Protein AF-A0A6P0XDH4-F1 (afdb_monomer_lite)

Sequence (94 aa):
MAQLTYTNVDMSKSKSKSKSKSKSKYLLSNWSEYDASLKQRGSLTFWLSDEVIEQWVNQQRTGHRGASNTYSDVAIELMVTLSSLYGLAGRQTE

pLDDT: mean 70.37, std 18.66, range [28.2, 91.0]

Foldseek 3Di:
DDDDDDDDDDDDDDDDDDDDDDDPPDDPPCPVVVVVVVVVVPDDDDDDDPVVVVQQADPDAPPDPDDGDGGDPVNVVVVVVVCVVVVNDPPDDD

Radius of gyration: 30.39 Å; chains: 1; bounding box: 50×35×86 Å

Structure (mmCIF, N/CA/C/O backbone):
data_AF-A0A6P0XDH4-F1
#
_entry.id   AF-A0A6P0XDH4-F1
#
loop_
_atom_site.group_PDB
_atom_site.id
_atom_site.type_symbol
_atom_site.label_atom_id
_atom_site.label_alt_id
_atom_site.label_comp_id
_atom_site.label_asym_id
_atom_site.label_entity_id
_atom_site.label_seq_id
_atom_site.pdbx_PDB_ins_code
_atom_site.Cartn_x
_atom_site.Cartn_y
_atom_site.Cartn_z
_atom_site.occupancy
_atom_site.B_iso_or_equiv
_atom_site.auth_seq_id
_atom_site.auth_comp_id
_atom_site.auth_asym_id
_atom_site.auth_atom_id
_atom_site.pdbx_PDB_model_num
ATOM 1 N N . MET A 1 1 ? -1.392 -3.020 60.653 1.00 43.53 1 MET A N 1
ATOM 2 C CA . MET A 1 1 ? -1.576 -2.374 59.337 1.00 43.53 1 MET A CA 1
ATOM 3 C C . MET A 1 1 ? -3.056 -2.053 59.205 1.00 43.53 1 MET A C 1
ATOM 5 O O . MET A 1 1 ? -3.843 -2.955 58.964 1.00 43.53 1 MET A O 1
ATOM 9 N N . ALA A 1 2 ? -3.442 -0.824 59.553 1.00 28.20 2 ALA A N 1
ATOM 10 C CA . ALA A 1 2 ? -4.838 -0.388 59.649 1.00 28.20 2 ALA A CA 1
ATOM 11 C C . ALA A 1 2 ? -5.240 0.317 58.343 1.00 28.20 2 ALA A C 1
ATOM 13 O O . ALA A 1 2 ? -4.467 1.136 57.860 1.00 28.20 2 ALA A O 1
ATOM 14 N N . GLN A 1 3 ? -6.314 -0.162 57.699 1.00 28.97 3 GLN A N 1
ATOM 15 C CA . GLN A 1 3 ? -7.622 0.512 57.544 1.00 28.97 3 GLN A CA 1
ATOM 16 C C . GLN A 1 3 ? -7.600 1.656 56.492 1.00 28.97 3 GLN A C 1
ATOM 18 O O . GLN A 1 3 ? -6.591 2.313 56.316 1.00 28.97 3 GLN A O 1
ATOM 23 N N . LEU A 1 4 ? -8.638 1.960 55.708 1.00 33.00 4 LEU A N 1
ATOM 24 C CA . LEU A 1 4 ? -10.073 1.961 55.983 1.00 33.00 4 LEU A CA 1
ATOM 25 C C . LEU A 1 4 ? -10.892 1.685 54.705 1.00 33.00 4 LEU A C 1
ATOM 27 O O . LEU A 1 4 ? -10.667 2.289 53.659 1.00 33.00 4 LEU A O 1
ATOM 31 N N . THR A 1 5 ? -11.943 0.881 54.847 1.00 47.62 5 THR A N 1
ATOM 32 C CA . THR A 1 5 ? -13.207 1.065 54.126 1.00 47.62 5 THR A CA 1
ATOM 33 C C . THR A 1 5 ? -13.900 2.310 54.670 1.00 47.62 5 THR A C 1
ATOM 35 O O . THR A 1 5 ? -14.094 2.413 55.882 1.00 47.62 5 THR A O 1
ATOM 38 N N . TYR A 1 6 ? -14.301 3.232 53.796 1.00 32.88 6 TYR A N 1
ATOM 39 C CA . TYR A 1 6 ? -15.146 4.361 54.176 1.00 32.88 6 TYR A CA 1
ATOM 40 C C . TYR A 1 6 ? -16.516 4.220 53.511 1.00 32.88 6 TYR A C 1
ATOM 42 O O . TYR A 1 6 ? -16.729 4.608 52.366 1.00 32.88 6 TYR A O 1
ATOM 50 N N . THR A 1 7 ? -17.446 3.628 54.251 1.00 58.28 7 THR A N 1
ATOM 51 C CA . THR A 1 7 ? -18.877 3.919 54.146 1.00 58.28 7 THR A CA 1
ATOM 52 C C . THR A 1 7 ? -19.201 4.877 55.277 1.00 58.28 7 THR A C 1
ATOM 54 O O . THR A 1 7 ? -18.808 4.571 56.394 1.00 58.28 7 THR A O 1
ATOM 57 N N . ASN A 1 8 ? -19.871 5.994 54.997 1.00 41.59 8 ASN A N 1
ATOM 58 C CA . ASN A 1 8 ? -20.571 6.879 55.941 1.00 41.59 8 ASN A CA 1
ATOM 59 C C . ASN A 1 8 ? -21.181 8.017 55.083 1.00 41.59 8 ASN A C 1
ATOM 61 O O . ASN A 1 8 ? -20.537 8.453 54.135 1.00 41.59 8 ASN A O 1
ATOM 65 N N . VAL A 1 9 ? -22.372 8.574 55.297 1.00 39.72 9 VAL A N 1
ATOM 66 C CA . VAL A 1 9 ? -23.321 8.505 56.412 1.00 39.72 9 VAL A CA 1
ATOM 67 C C . VAL A 1 9 ? -24.575 9.300 55.998 1.00 39.72 9 VAL A C 1
ATOM 69 O O . VAL A 1 9 ? -24.493 10.210 55.176 1.00 39.72 9 VAL A O 1
ATOM 72 N N . ASP A 1 10 ? -25.715 8.917 56.565 1.00 33.66 10 ASP A N 1
ATOM 73 C CA . ASP A 1 10 ? -26.917 9.715 56.843 1.00 33.66 10 ASP A CA 1
ATOM 74 C C . ASP A 1 10 ? -27.484 10.703 55.809 1.00 33.66 10 ASP A C 1
ATOM 76 O O . ASP A 1 10 ? -27.116 11.866 55.662 1.00 33.66 10 ASP A O 1
ATOM 80 N N . MET A 1 11 ? -28.586 10.254 55.218 1.00 44.41 11 MET A N 1
ATOM 81 C CA . MET A 1 11 ? -29.929 10.796 55.450 1.00 44.41 11 MET A CA 1
ATOM 82 C C . MET A 1 11 ? -30.032 12.091 56.297 1.00 44.41 11 MET A C 1
ATOM 84 O O . MET A 1 11 ? -30.378 12.071 57.473 1.00 44.41 11 MET A O 1
ATOM 88 N N . SER A 1 12 ? -29.908 13.251 55.649 1.00 35.16 12 SER A N 1
ATOM 89 C CA . SER A 1 12 ? -30.624 14.463 56.067 1.00 35.16 12 SER A CA 1
ATOM 90 C C . SER A 1 12 ? -31.353 15.069 54.863 1.00 35.16 12 SER A C 1
ATOM 92 O O . SER A 1 12 ? -30.770 15.595 53.916 1.00 35.16 12 SER A O 1
ATOM 94 N N . LYS A 1 13 ? -32.686 14.937 54.858 1.00 41.72 13 LYS A N 1
ATOM 95 C CA . LYS A 1 13 ? -33.567 15.590 53.880 1.00 41.72 13 LYS A CA 1
ATOM 96 C C . LYS A 1 13 ? -33.522 17.100 54.119 1.00 41.72 13 LYS A C 1
ATOM 98 O O . LYS A 1 13 ? -34.188 17.596 55.020 1.00 41.72 13 LYS A O 1
ATOM 103 N N . SER A 1 14 ? -32.821 17.837 53.262 1.00 38.34 14 SER A N 1
ATOM 104 C CA . SER A 1 14 ? -33.027 19.278 53.092 1.00 38.34 14 SER A CA 1
ATOM 105 C C . SER A 1 14 ? -33.555 19.547 51.679 1.00 38.34 14 SER A C 1
ATOM 107 O O . SER A 1 14 ? -32.919 19.244 50.670 1.00 38.34 14 SER A O 1
ATOM 109 N N . LYS A 1 15 ? -34.791 20.059 51.595 1.00 45.22 15 LYS A N 1
ATOM 110 C CA . LYS A 1 15 ? -35.408 20.490 50.333 1.00 45.22 15 LYS A CA 1
ATOM 111 C C . LYS A 1 15 ? -34.574 21.639 49.762 1.00 45.22 15 LYS A C 1
ATOM 113 O O . LYS A 1 15 ? -34.584 22.729 50.326 1.00 45.22 15 LYS A O 1
ATOM 118 N N . SER A 1 16 ? -33.896 21.423 48.637 1.00 42.41 16 SER A N 1
ATOM 119 C CA . SER A 1 16 ? -33.218 22.492 47.899 1.00 42.41 16 SER A CA 1
ATOM 120 C C . SER A 1 16 ? -33.733 22.571 46.458 1.00 42.41 16 SER A C 1
ATOM 122 O O . SER A 1 16 ? -33.934 21.564 45.783 1.00 42.41 16 SER A O 1
ATOM 124 N N . LYS A 1 17 ? -34.044 23.809 46.049 1.00 41.38 17 LYS A N 1
ATOM 125 C CA . LYS A 1 17 ? -34.619 24.240 44.763 1.00 41.38 17 LYS A CA 1
ATOM 126 C C . LYS A 1 17 ? -34.055 23.469 43.565 1.00 41.38 17 LYS A C 1
ATOM 128 O O . LYS A 1 17 ? -32.840 23.344 43.426 1.00 41.38 17 LYS A O 1
ATOM 133 N N . SER A 1 18 ? -34.933 23.067 42.644 1.00 47.25 18 SER A N 1
ATOM 134 C CA . SER A 1 18 ? -34.558 22.482 41.355 1.00 47.25 18 SER A CA 1
ATOM 135 C C . SER A 1 18 ? -33.730 23.474 40.529 1.00 47.25 18 SER A C 1
ATOM 137 O O . SER A 1 18 ? -34.274 24.342 39.846 1.00 47.25 18 SER A O 1
ATOM 139 N N . LYS A 1 19 ? -32.401 23.354 40.585 1.00 52.75 19 LYS A N 1
ATOM 140 C CA . LYS A 1 19 ? -31.514 23.958 39.589 1.00 52.75 19 LYS A CA 1
ATOM 141 C C . LYS A 1 19 ? -31.585 23.114 38.319 1.00 52.75 19 LYS A C 1
ATOM 143 O O . LYS A 1 19 ? -31.374 21.903 38.364 1.00 52.75 19 LYS A O 1
ATOM 148 N N . SER A 1 20 ? -31.885 23.755 37.193 1.00 59.81 20 SER A N 1
ATOM 149 C CA . SER A 1 20 ? -31.792 23.147 35.866 1.00 59.81 20 SER A CA 1
ATOM 150 C C . SER A 1 20 ? -30.391 22.561 35.674 1.00 59.81 20 SER A C 1
ATOM 152 O O . SER A 1 20 ? -29.404 23.293 35.772 1.00 59.81 20 SER A O 1
ATOM 154 N N . LYS A 1 21 ? -30.295 21.249 35.426 1.00 54.25 21 LYS A N 1
ATOM 155 C CA . LYS A 1 21 ? -29.023 20.572 35.144 1.00 54.25 21 LYS A CA 1
ATOM 156 C C . LYS A 1 21 ? -28.375 21.213 33.915 1.00 54.25 21 LYS A C 1
ATOM 158 O O . LYS A 1 21 ? -28.891 21.075 32.807 1.00 54.25 21 LYS A O 1
ATOM 163 N N . SER A 1 22 ? -27.239 21.883 34.094 1.00 67.12 22 SER A N 1
ATOM 164 C CA . SER A 1 22 ? -26.339 22.150 32.976 1.00 67.12 22 SER A CA 1
ATOM 165 C C . SER A 1 22 ? -25.789 20.807 32.494 1.00 67.12 22 SER A C 1
ATOM 167 O O . SER A 1 22 ? -25.372 19.964 33.289 1.00 67.12 22 SER A O 1
ATOM 169 N N . LYS A 1 23 ? -25.857 20.567 31.182 1.00 58.34 23 LYS A N 1
ATOM 170 C CA . LYS A 1 23 ? -25.325 19.348 30.568 1.00 58.34 23 LYS A CA 1
ATOM 171 C C . LYS A 1 23 ? -23.811 19.328 30.789 1.00 58.34 23 LYS A C 1
ATOM 173 O O . LYS A 1 23 ? -23.117 20.232 30.323 1.00 58.34 23 LYS A O 1
ATOM 178 N N . SER A 1 24 ? -23.301 18.325 31.497 1.00 64.19 24 SER A N 1
ATOM 179 C CA . SER A 1 24 ? -21.863 18.085 31.601 1.00 64.19 24 SER A CA 1
ATOM 180 C C . SER A 1 24 ? -21.318 17.778 30.206 1.00 64.19 24 SER A C 1
ATOM 182 O O . SER A 1 24 ? -21.753 16.828 29.556 1.00 64.19 24 SER A O 1
ATOM 184 N N . LYS A 1 25 ? -20.390 18.605 29.719 1.00 63.00 25 LYS A N 1
ATOM 185 C CA . LYS A 1 25 ? -19.641 18.326 28.492 1.00 63.00 25 LYS A CA 1
ATOM 186 C C . LYS A 1 25 ? -18.615 17.246 28.826 1.00 63.00 25 LYS A C 1
ATOM 188 O O . LYS A 1 25 ? -17.590 17.538 29.430 1.00 63.00 25 LYS A O 1
ATOM 193 N N . TYR A 1 26 ? -18.928 15.999 28.496 1.00 63.94 26 TYR A N 1
ATOM 194 C CA . TYR A 1 26 ? -17.982 14.895 28.605 1.00 63.94 26 TYR A CA 1
ATOM 195 C C . TYR A 1 26 ? -16.927 15.057 27.506 1.00 63.94 26 TYR A C 1
ATOM 197 O O . TYR A 1 26 ? -17.214 14.846 26.332 1.00 63.94 26 TYR A O 1
ATOM 205 N N . LEU A 1 27 ? -15.725 15.489 27.882 1.00 63.75 27 LEU A N 1
ATOM 206 C CA . LEU A 1 27 ? -14.559 15.483 27.004 1.00 63.75 27 LEU A CA 1
ATOM 207 C C . LEU A 1 27 ? -13.885 14.116 27.154 1.00 63.75 27 LEU A C 1
ATOM 209 O O . LEU A 1 27 ? -13.403 13.784 28.237 1.00 63.75 27 LEU A O 1
ATOM 213 N N . LEU A 1 28 ? -13.878 13.305 26.092 1.00 64.06 28 LEU A N 1
ATOM 214 C CA . LEU A 1 28 ? -13.084 12.077 26.069 1.00 64.06 28 LEU A CA 1
ATOM 215 C C . LEU A 1 28 ? -11.598 12.456 25.998 1.00 64.06 28 LEU A C 1
ATOM 217 O O . LEU A 1 28 ? -11.073 12.727 24.924 1.00 64.06 28 LEU A O 1
ATOM 221 N N . SER A 1 29 ? -10.915 12.464 27.145 1.00 67.19 29 SER A N 1
ATOM 222 C CA . SER A 1 29 ? -9.459 12.666 27.204 1.00 67.19 29 SER A CA 1
ATOM 223 C C . SER A 1 29 ? -8.676 11.483 26.624 1.00 67.19 29 SER A C 1
ATOM 225 O O . SER A 1 29 ? -7.524 11.651 26.246 1.00 67.19 29 SER A O 1
ATOM 227 N N . ASN A 1 30 ? -9.293 10.299 26.551 1.00 73.06 30 ASN A N 1
ATOM 228 C CA . ASN A 1 30 ? -8.666 9.064 26.081 1.00 73.06 30 ASN A CA 1
ATOM 229 C C . ASN A 1 30 ? -8.990 8.752 24.604 1.00 73.06 30 ASN A C 1
ATOM 231 O O . ASN A 1 30 ? -9.185 7.606 24.210 1.00 73.06 30 ASN A O 1
ATOM 235 N N . TRP A 1 31 ? -9.152 9.772 23.761 1.00 78.88 31 TRP A N 1
ATOM 236 C CA . TRP A 1 31 ? -9.414 9.503 22.346 1.00 78.88 31 TRP A CA 1
ATOM 237 C C . TRP A 1 31 ? -8.151 9.067 21.596 1.00 78.88 31 TRP A C 1
ATOM 239 O O . TRP A 1 31 ? -8.224 8.211 20.720 1.00 78.88 31 TRP A O 1
ATOM 249 N N . SER A 1 32 ? -6.983 9.591 21.983 1.00 78.56 32 SER A N 1
ATOM 250 C CA . SER A 1 32 ? -5.713 9.251 21.335 1.00 78.56 32 SER A CA 1
ATOM 251 C C . SER A 1 32 ? -5.252 7.822 21.623 1.00 78.56 32 SER A C 1
ATOM 253 O O . SER A 1 32 ? -4.789 7.159 20.699 1.00 78.56 32 SER A O 1
ATOM 255 N N . GLU A 1 33 ? -5.380 7.315 22.857 1.00 81.50 33 GLU A N 1
ATOM 256 C CA . GLU A 1 33 ? -4.959 5.935 23.158 1.00 81.50 33 GLU A CA 1
ATOM 257 C C . GLU A 1 33 ? -5.934 4.929 22.534 1.00 81.50 33 GLU A C 1
ATOM 259 O O . GLU A 1 33 ? -5.511 3.897 22.010 1.00 81.50 33 GLU A O 1
ATOM 264 N N . TYR A 1 34 ? -7.230 5.256 22.504 1.00 81.00 34 TYR A N 1
ATOM 265 C CA . TYR A 1 34 ? -8.223 4.451 21.798 1.00 81.00 34 TYR A CA 1
ATOM 266 C C . TYR A 1 34 ? -7.938 4.380 20.287 1.00 81.00 34 TYR A C 1
ATOM 268 O O . TYR A 1 34 ? -7.875 3.280 19.732 1.00 81.00 34 TYR A O 1
ATOM 276 N N . ASP A 1 35 ? -7.674 5.516 19.636 1.00 81.69 35 ASP A N 1
ATOM 277 C CA . ASP A 1 35 ? -7.303 5.582 18.214 1.00 81.69 35 ASP A CA 1
ATOM 278 C C . ASP A 1 35 ? -5.985 4.842 17.913 1.00 81.69 35 ASP A C 1
ATOM 280 O O . ASP A 1 35 ? -5.891 4.089 16.941 1.00 81.69 35 ASP A O 1
ATOM 284 N N . ALA A 1 36 ? -4.978 4.965 18.783 1.00 82.94 36 ALA A N 1
ATOM 285 C CA . ALA A 1 36 ? -3.729 4.215 18.656 1.00 82.94 36 ALA A CA 1
ATOM 286 C C . ALA A 1 36 ? -3.960 2.694 18.728 1.00 82.94 36 ALA A C 1
ATOM 288 O O . ALA A 1 36 ? -3.404 1.942 17.924 1.00 82.94 36 ALA A O 1
ATOM 289 N N . SER A 1 37 ? -4.826 2.236 19.637 1.00 80.56 37 SER A N 1
ATOM 290 C CA . SER A 1 37 ? -5.183 0.817 19.748 1.00 80.56 37 SER A CA 1
ATOM 291 C C . SER A 1 37 ? -5.957 0.298 18.527 1.00 80.56 37 SER A C 1
ATOM 293 O O . SER A 1 37 ? -5.806 -0.862 18.143 1.00 80.56 37 SER A O 1
ATOM 295 N N . LEU A 1 38 ? -6.755 1.152 17.876 1.00 82.62 38 LEU A N 1
ATOM 296 C CA . LEU A 1 38 ? -7.452 0.826 16.630 1.00 82.62 38 LEU A CA 1
ATOM 297 C C . LEU A 1 38 ? -6.478 0.707 15.455 1.00 82.62 38 LEU A C 1
ATOM 299 O O . LEU A 1 38 ? -6.562 -0.259 14.699 1.00 82.62 38 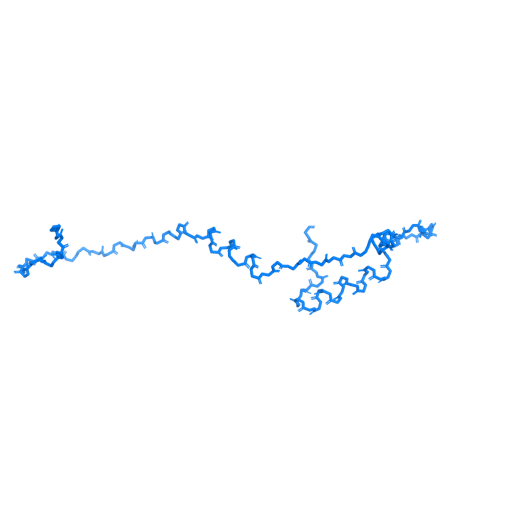LEU A O 1
ATOM 303 N N . LYS A 1 39 ? -5.507 1.621 15.344 1.00 78.50 39 LYS A N 1
ATOM 304 C CA . LYS A 1 39 ? -4.436 1.549 14.333 1.00 78.50 39 LYS A CA 1
ATOM 305 C C . LYS A 1 39 ? -3.607 0.270 14.465 1.00 78.50 39 LYS A C 1
ATOM 307 O O . LYS A 1 39 ? -3.309 -0.373 13.463 1.00 78.50 39 LYS A O 1
ATOM 312 N N . GLN A 1 40 ? -3.302 -0.147 15.694 1.00 77.75 40 GLN A N 1
ATOM 313 C CA . GLN A 1 40 ? -2.598 -1.409 15.954 1.00 77.75 40 GLN A CA 1
ATOM 314 C C . GLN A 1 40 ? -3.409 -2.651 15.562 1.00 77.75 40 GLN A C 1
ATOM 316 O O . GLN A 1 40 ? -2.830 -3.656 15.163 1.00 77.75 40 GLN A O 1
ATOM 321 N N . ARG A 1 41 ? -4.746 -2.606 15.625 1.00 79.25 41 ARG A N 1
ATOM 322 C CA . ARG A 1 41 ? -5.601 -3.744 15.235 1.00 79.25 41 ARG A CA 1
ATOM 323 C C . ARG A 1 41 ? -5.602 -4.029 13.729 1.00 79.25 41 ARG A C 1
ATOM 325 O O . ARG A 1 41 ? -6.057 -5.100 13.341 1.00 79.25 41 ARG A O 1
ATOM 332 N N . GLY A 1 42 ? -5.112 -3.101 12.903 1.00 72.50 42 GLY A N 1
ATOM 333 C CA . GLY A 1 42 ? -5.047 -3.231 11.443 1.00 72.50 42 GLY A CA 1
ATOM 334 C C . GLY A 1 42 ? -3.638 -3.163 10.849 1.00 72.50 42 GLY A C 1
ATOM 335 O O . GLY A 1 42 ? -3.511 -3.140 9.628 1.00 72.50 42 GLY A O 1
ATOM 336 N N . SER A 1 43 ? -2.579 -3.108 11.667 1.00 75.62 43 SER A N 1
ATOM 337 C CA . SER A 1 43 ? -1.211 -3.026 11.150 1.00 75.62 43 SER A CA 1
ATOM 338 C C . SER A 1 43 ? -0.771 -4.375 10.586 1.00 75.62 43 SER A C 1
ATOM 340 O O . SER A 1 43 ? -0.632 -5.339 11.340 1.00 75.62 43 SER A O 1
A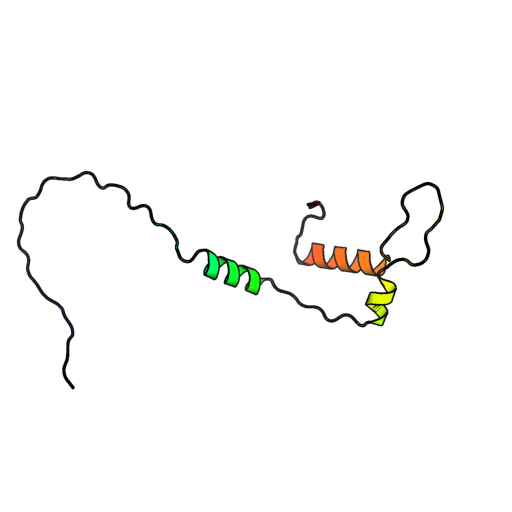TOM 342 N N . LEU A 1 44 ? -0.520 -4.436 9.279 1.00 74.25 44 LEU A N 1
ATOM 343 C CA . LEU A 1 44 ? 0.065 -5.604 8.633 1.00 74.25 44 LEU A CA 1
ATOM 344 C C . LEU A 1 44 ? 1.442 -5.261 8.074 1.00 74.25 44 LEU A C 1
ATOM 346 O O . LEU A 1 44 ? 1.623 -4.256 7.390 1.00 74.25 44 LEU A O 1
ATOM 350 N N . THR A 1 45 ? 2.412 -6.113 8.384 1.00 82.81 45 THR A N 1
ATOM 351 C CA . THR A 1 45 ? 3.785 -6.013 7.895 1.00 82.81 45 THR A CA 1
ATOM 352 C C . THR A 1 45 ? 4.074 -7.251 7.064 1.00 82.81 45 THR A C 1
ATOM 354 O O . THR A 1 45 ? 4.023 -8.367 7.580 1.00 82.81 45 THR A O 1
ATOM 357 N N . PHE A 1 46 ? 4.366 -7.055 5.781 1.00 79.94 46 PHE A N 1
ATOM 358 C CA . PHE A 1 46 ? 4.812 -8.119 4.888 1.00 79.94 46 PHE A CA 1
ATOM 359 C C . PHE A 1 46 ? 6.311 -8.000 4.656 1.00 79.94 46 PHE A C 1
ATOM 361 O O . PHE A 1 46 ? 6.827 -6.901 4.460 1.00 79.94 46 PHE A O 1
ATOM 368 N N . TRP A 1 47 ? 6.988 -9.142 4.641 1.00 88.50 47 TRP A N 1
ATOM 369 C CA . TRP A 1 47 ? 8.380 -9.235 4.233 1.00 88.50 47 TRP A CA 1
ATOM 370 C C . TRP A 1 47 ? 8.417 -9.630 2.765 1.00 88.50 47 TRP A C 1
ATOM 372 O O . TRP A 1 47 ? 7.911 -10.686 2.388 1.00 88.50 47 TRP A O 1
ATOM 382 N N . LEU A 1 48 ? 8.979 -8.755 1.943 1.00 85.44 48 LEU A N 1
ATOM 383 C CA . LEU A 1 48 ? 9.216 -8.998 0.527 1.00 85.44 48 LEU A CA 1
ATOM 384 C C . LEU A 1 48 ? 10.706 -9.249 0.347 1.00 85.44 48 LEU A C 1
ATOM 386 O O . LEU A 1 48 ? 11.519 -8.645 1.044 1.00 85.44 48 LEU A O 1
ATOM 390 N N . SER A 1 49 ? 11.061 -10.154 -0.559 1.00 88.50 49 SER A N 1
ATOM 391 C CA . SER A 1 49 ? 12.460 -10.331 -0.933 1.00 88.50 49 SER A CA 1
ATOM 392 C C . SER A 1 49 ? 12.970 -9.088 -1.663 1.00 88.50 49 SER A C 1
ATOM 394 O O . SER A 1 49 ? 12.226 -8.448 -2.410 1.00 88.50 49 SER A O 1
ATOM 396 N N . ASP A 1 50 ? 14.254 -8.776 -1.486 1.00 86.00 50 ASP A N 1
ATOM 397 C CA . ASP A 1 50 ? 14.890 -7.625 -2.140 1.00 86.00 50 ASP A CA 1
ATOM 398 C C . ASP A 1 50 ? 14.786 -7.713 -3.672 1.00 86.00 50 ASP A C 1
ATOM 400 O O . ASP A 1 50 ? 14.497 -6.722 -4.336 1.00 86.00 50 ASP A O 1
ATOM 404 N N . GLU A 1 51 ? 14.876 -8.924 -4.229 1.00 84.06 51 GLU A N 1
ATOM 405 C CA . GLU A 1 51 ? 14.686 -9.190 -5.663 1.00 84.06 51 GLU A CA 1
ATOM 406 C C . G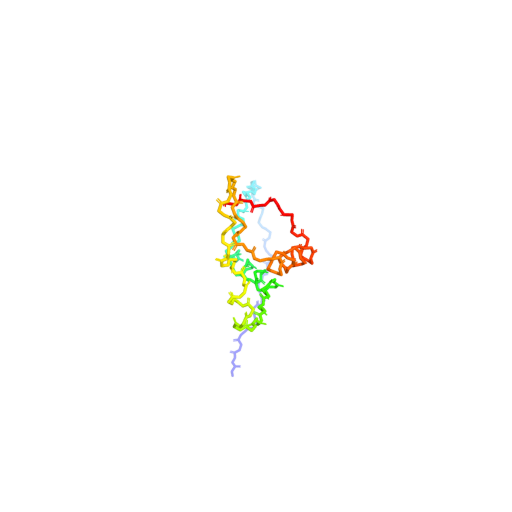LU A 1 51 ? 13.319 -8.719 -6.182 1.00 84.06 51 GLU A C 1
ATOM 408 O O . GLU A 1 51 ? 13.204 -8.213 -7.299 1.00 84.06 51 GLU A O 1
ATOM 413 N N . VAL A 1 52 ? 12.265 -8.869 -5.375 1.00 83.75 52 VAL A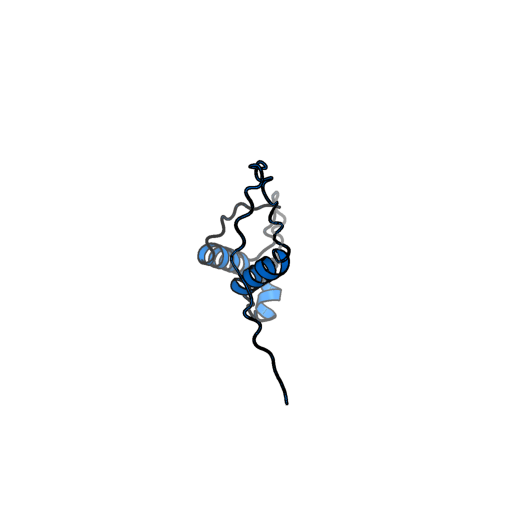 N 1
ATOM 414 C CA . VAL A 1 52 ? 10.910 -8.446 -5.748 1.00 83.75 52 VAL A CA 1
ATOM 415 C C . VAL A 1 52 ? 10.800 -6.924 -5.691 1.00 83.75 52 VAL A C 1
ATOM 417 O O . VAL A 1 52 ? 10.181 -6.329 -6.571 1.00 83.75 52 VAL A O 1
ATOM 420 N N . ILE A 1 53 ? 11.449 -6.287 -4.713 1.00 85.50 53 ILE A N 1
ATOM 421 C CA . ILE A 1 53 ? 11.492 -4.824 -4.581 1.00 85.50 53 ILE A CA 1
ATOM 422 C C . ILE A 1 53 ? 12.212 -4.199 -5.784 1.00 85.50 53 ILE A C 1
ATOM 424 O O . ILE A 1 53 ? 11.735 -3.210 -6.344 1.00 85.50 53 ILE A O 1
ATOM 428 N N . GLU A 1 54 ? 13.316 -4.795 -6.234 1.00 85.94 54 GLU A N 1
ATOM 429 C CA . GLU A 1 54 ? 14.045 -4.341 -7.424 1.00 85.94 54 GLU A CA 1
ATOM 430 C C . GLU A 1 54 ? 13.206 -4.441 -8.709 1.00 85.94 54 GLU A C 1
ATOM 432 O O . GLU A 1 54 ? 13.328 -3.600 -9.604 1.00 85.94 54 GLU A O 1
ATOM 437 N N . GLN A 1 55 ? 12.317 -5.436 -8.787 1.00 86.56 55 GLN A N 1
ATOM 438 C CA . GLN A 1 55 ? 11.428 -5.682 -9.929 1.00 86.56 55 GLN A CA 1
ATOM 439 C C . GLN A 1 55 ? 10.107 -4.897 -9.877 1.00 86.56 55 GLN A C 1
ATOM 441 O O . GLN A 1 55 ? 9.314 -4.954 -10.822 1.00 86.56 55 GLN A O 1
ATOM 446 N N . TRP A 1 56 ? 9.822 -4.163 -8.799 1.00 90.00 56 TRP A N 1
ATOM 447 C CA . TRP A 1 56 ? 8.582 -3.389 -8.674 1.00 90.00 56 TRP A CA 1
ATOM 448 C C . TRP A 1 56 ? 8.526 -2.178 -9.590 1.00 90.00 56 TRP A C 1
ATOM 450 O O . TRP A 1 56 ? 7.455 -1.838 -10.096 1.00 90.00 56 TRP A O 1
ATOM 460 N N . VAL A 1 57 ? 9.661 -1.512 -9.791 1.00 87.38 57 VAL A N 1
ATOM 461 C CA . VAL A 1 57 ? 9.737 -0.344 -10.666 1.00 87.38 57 VAL A CA 1
ATOM 462 C C . VAL A 1 57 ? 10.046 -0.815 -12.074 1.00 87.38 57 VAL A C 1
ATOM 464 O O . VAL A 1 57 ? 11.030 -1.513 -12.318 1.00 87.38 57 VAL A O 1
ATOM 467 N N . ASN A 1 58 ? 9.216 -0.399 -13.024 1.00 84.25 58 ASN A N 1
ATOM 468 C CA . ASN A 1 58 ? 9.456 -0.723 -14.415 1.00 84.25 58 ASN A CA 1
ATOM 469 C C . ASN A 1 58 ? 10.682 0.055 -14.922 1.00 84.25 58 ASN A C 1
ATOM 471 O O . ASN A 1 58 ? 10.663 1.283 -15.040 1.00 84.25 58 ASN A O 1
ATOM 475 N N . GLN A 1 59 ? 11.763 -0.670 -15.211 1.00 78.62 59 GLN A N 1
ATOM 476 C CA . GLN A 1 59 ? 13.010 -0.083 -15.703 1.00 78.62 59 GLN A CA 1
ATOM 477 C C . GLN A 1 59 ? 12.931 0.295 -17.190 1.00 78.62 59 GLN A C 1
ATOM 479 O O . GLN A 1 59 ? 13.670 1.166 -17.653 1.00 78.62 59 GLN A O 1
ATOM 484 N N . GLN A 1 60 ? 12.019 -0.321 -17.946 1.00 75.94 60 GLN A N 1
ATOM 485 C CA . GLN A 1 60 ? 11.863 -0.093 -19.377 1.00 75.94 60 GLN A CA 1
ATOM 486 C C . GLN A 1 60 ? 10.730 0.897 -19.630 1.00 75.94 60 GLN A C 1
ATOM 488 O O . GLN A 1 60 ? 9.551 0.549 -19.685 1.00 75.94 60 GLN A O 1
ATOM 493 N N . ARG A 1 61 ? 11.091 2.169 -19.817 1.00 73.69 61 ARG A N 1
ATOM 494 C CA . ARG A 1 61 ? 10.120 3.179 -20.244 1.00 73.69 61 ARG A CA 1
ATOM 495 C C . ARG A 1 61 ? 9.766 2.947 -21.700 1.00 73.69 61 ARG A C 1
ATOM 497 O O . ARG A 1 61 ? 10.648 2.917 -22.554 1.00 73.69 61 ARG A O 1
ATOM 504 N N . THR A 1 62 ? 8.472 2.846 -21.986 1.00 71.62 62 THR A N 1
ATOM 505 C CA . THR A 1 62 ? 7.988 2.552 -23.338 1.00 71.62 62 THR A CA 1
ATOM 506 C C . THR A 1 62 ? 8.398 3.628 -24.341 1.00 71.62 62 THR A C 1
ATOM 508 O O . THR A 1 62 ? 8.516 3.318 -25.515 1.00 71.62 62 THR A O 1
ATOM 511 N N . GLY A 1 63 ? 8.658 4.876 -23.929 1.00 71.56 63 GLY A N 1
ATOM 512 C CA . GLY A 1 63 ? 9.173 5.938 -24.814 1.00 71.56 63 GLY A CA 1
ATOM 513 C C . GLY A 1 63 ? 8.186 6.406 -25.894 1.00 71.56 63 GLY A C 1
ATOM 514 O O . GLY A 1 63 ? 8.509 7.278 -26.696 1.00 71.56 63 GLY A O 1
ATOM 515 N N . HIS A 1 64 ? 6.973 5.850 -25.901 1.00 76.12 64 HIS A N 1
ATOM 516 C CA . HIS A 1 64 ? 5.887 6.213 -26.802 1.00 76.12 64 HIS A CA 1
ATOM 517 C C . HIS A 1 64 ? 5.099 7.404 -26.241 1.00 76.12 64 HIS A C 1
ATOM 519 O O . HIS A 1 64 ? 5.147 7.709 -25.049 1.00 76.12 64 HIS A O 1
ATOM 525 N N . ARG A 1 65 ? 4.344 8.084 -27.110 1.00 80.00 65 ARG A N 1
ATOM 526 C CA . ARG A 1 65 ? 3.489 9.212 -26.723 1.00 80.00 65 ARG A CA 1
ATOM 527 C C . ARG A 1 65 ? 2.388 8.719 -25.769 1.00 80.00 65 ARG A C 1
ATOM 529 O O . ARG A 1 65 ? 1.495 7.995 -26.193 1.00 80.00 65 ARG A O 1
ATOM 536 N N . GLY A 1 66 ? 2.460 9.107 -24.498 1.00 80.62 66 GLY A N 1
ATOM 537 C CA . GLY A 1 66 ? 1.561 8.647 -23.434 1.00 80.62 66 GLY A CA 1
ATOM 538 C C . GLY A 1 66 ? 2.302 8.489 -22.103 1.00 80.62 66 GLY A C 1
ATOM 539 O O . GLY A 1 66 ? 3.507 8.724 -22.033 1.00 80.62 66 GLY A O 1
ATOM 540 N N . ALA A 1 67 ? 1.589 8.113 -21.038 1.00 77.88 67 ALA A N 1
ATOM 541 C CA . ALA A 1 67 ? 2.221 7.776 -19.764 1.00 77.88 67 ALA A CA 1
ATOM 542 C C . ALA A 1 67 ? 2.855 6.377 -19.848 1.00 77.88 67 ALA A C 1
ATOM 544 O O . ALA A 1 67 ? 2.213 5.429 -20.294 1.00 77.88 67 ALA A O 1
ATOM 545 N N . SER A 1 68 ? 4.111 6.253 -19.421 1.00 79.50 68 SER A N 1
ATOM 546 C CA . SER A 1 68 ? 4.752 4.949 -19.228 1.00 79.50 68 SER A CA 1
ATOM 547 C C . SER A 1 68 ? 4.317 4.366 -17.887 1.00 79.50 68 SER A C 1
ATOM 549 O O . SER A 1 68 ? 4.201 5.107 -16.911 1.00 79.50 68 SER A O 1
ATOM 551 N N . ASN A 1 69 ? 4.143 3.047 -17.814 1.00 82.44 69 ASN A N 1
ATOM 552 C CA . ASN A 1 69 ? 3.884 2.373 -16.544 1.00 82.44 69 ASN A CA 1
ATOM 553 C C . ASN A 1 69 ? 5.102 2.534 -15.625 1.00 82.44 69 ASN A C 1
ATOM 555 O O . ASN A 1 69 ? 6.219 2.206 -16.020 1.00 82.44 69 ASN A O 1
ATOM 559 N N . THR A 1 70 ? 4.885 3.061 -14.420 1.00 86.31 70 THR A N 1
ATOM 560 C CA . THR A 1 70 ? 5.931 3.210 -13.391 1.00 86.31 70 THR A CA 1
ATOM 561 C C . THR A 1 70 ? 6.159 1.907 -12.632 1.00 86.31 70 THR A C 1
ATOM 563 O O . THR A 1 70 ? 7.284 1.612 -12.238 1.00 86.31 70 THR A O 1
ATOM 566 N N . TYR A 1 71 ? 5.097 1.123 -12.450 1.00 88.44 71 TYR A N 1
ATOM 567 C CA . TYR A 1 71 ? 5.107 -0.121 -11.687 1.00 88.44 71 TYR A CA 1
ATOM 568 C C . TYR A 1 71 ? 5.009 -1.333 -12.614 1.00 88.44 71 TYR A C 1
ATOM 570 O O . TYR A 1 71 ? 4.434 -1.238 -13.703 1.00 88.44 71 TYR A O 1
ATOM 578 N N . SER A 1 72 ? 5.589 -2.453 -12.192 1.00 89.00 72 SER A N 1
ATOM 579 C CA . SER A 1 72 ? 5.446 -3.742 -12.867 1.00 89.00 72 SER A CA 1
ATOM 580 C C . SER A 1 72 ? 4.072 -4.363 -12.613 1.00 89.00 72 SER A C 1
ATOM 582 O O . SER A 1 72 ? 3.399 -4.047 -11.629 1.00 89.00 72 SER A O 1
ATOM 584 N N . ASP A 1 73 ? 3.665 -5.279 -13.492 1.00 88.75 73 ASP A N 1
ATOM 585 C CA . ASP A 1 73 ? 2.367 -5.956 -13.391 1.00 88.75 73 ASP A CA 1
ATOM 586 C C . ASP A 1 73 ? 2.232 -6.733 -12.072 1.00 88.75 73 ASP A C 1
ATOM 588 O O . ASP A 1 73 ? 1.183 -6.690 -11.437 1.00 88.75 73 ASP A O 1
ATOM 592 N N . VAL A 1 74 ? 3.326 -7.342 -11.598 1.00 88.88 74 VAL A N 1
ATOM 593 C CA . VAL A 1 74 ? 3.383 -8.066 -10.315 1.00 88.88 74 VAL A CA 1
ATOM 594 C C . VAL A 1 74 ? 3.123 -7.131 -9.129 1.00 88.88 74 VAL A C 1
ATOM 596 O O . VAL A 1 74 ? 2.389 -7.483 -8.205 1.00 88.88 74 VAL A O 1
ATOM 599 N N . ALA A 1 75 ? 3.688 -5.920 -9.149 1.00 89.31 75 ALA A N 1
ATOM 600 C CA . ALA A 1 75 ? 3.443 -4.931 -8.102 1.00 89.31 75 ALA A CA 1
ATOM 601 C C . ALA A 1 75 ? 1.981 -4.454 -8.115 1.00 89.31 75 ALA A C 1
ATOM 603 O O . ALA A 1 75 ? 1.364 -4.307 -7.059 1.00 89.31 75 ALA A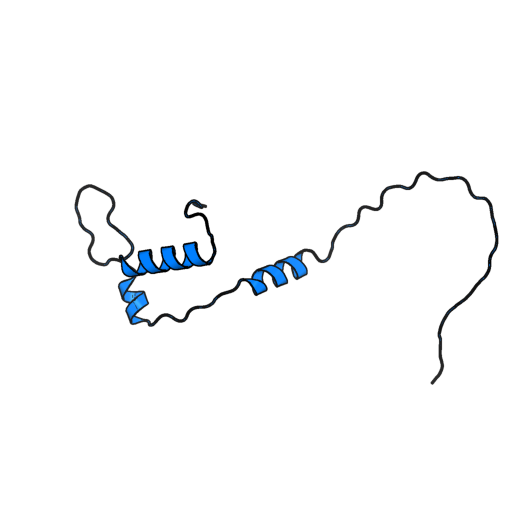 O 1
ATOM 604 N N . ILE A 1 76 ? 1.406 -4.249 -9.304 1.00 89.75 76 ILE A N 1
ATOM 605 C CA . ILE A 1 76 ? 0.005 -3.838 -9.463 1.00 89.75 76 ILE A CA 1
ATOM 606 C C . ILE A 1 76 ? -0.941 -4.942 -8.973 1.00 89.75 76 ILE A C 1
ATOM 608 O O . ILE A 1 76 ? -1.867 -4.656 -8.212 1.00 89.75 76 ILE A O 1
ATOM 612 N N . GLU A 1 77 ? -0.698 -6.197 -9.351 1.00 91.00 77 GLU A N 1
ATOM 613 C CA . GLU A 1 77 ? -1.486 -7.354 -8.914 1.00 91.00 77 GLU A CA 1
A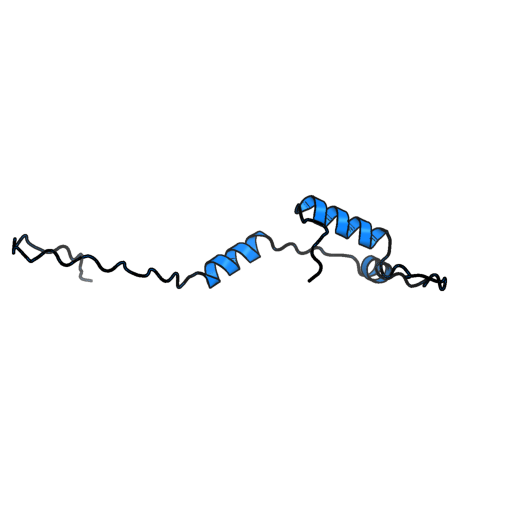TOM 614 C C . GLU A 1 77 ? -1.471 -7.503 -7.386 1.00 91.00 77 GLU A C 1
ATOM 616 O O . GLU A 1 77 ? -2.524 -7.651 -6.757 1.00 91.00 77 GLU A O 1
ATOM 621 N N . LEU A 1 78 ? -0.299 -7.363 -6.760 1.00 89.75 78 LEU A N 1
ATOM 622 C CA . LEU A 1 78 ? -0.172 -7.368 -5.304 1.00 89.75 78 LEU A CA 1
ATOM 623 C C . LEU A 1 78 ? -1.005 -6.248 -4.665 1.00 89.75 78 LEU A C 1
ATOM 625 O O . LEU A 1 78 ? -1.770 -6.492 -3.733 1.00 89.75 78 LEU A O 1
ATOM 629 N N . MET A 1 79 ? -0.913 -5.017 -5.167 1.00 88.69 79 MET A N 1
ATOM 630 C CA . MET A 1 79 ? -1.668 -3.901 -4.586 1.00 88.69 79 MET A CA 1
ATOM 631 C C . MET A 1 79 ? -3.184 -4.083 -4.738 1.00 88.69 79 MET A C 1
ATOM 633 O O . MET A 1 79 ? -3.943 -3.762 -3.816 1.00 88.69 79 MET A O 1
ATOM 637 N N . VAL A 1 80 ? -3.640 -4.637 -5.865 1.00 90.25 80 VAL A N 1
ATOM 638 C CA . VAL A 1 80 ? -5.060 -4.950 -6.096 1.00 90.25 80 VAL A CA 1
ATOM 639 C C . VAL A 1 80 ? -5.543 -6.068 -5.171 1.00 90.25 80 VAL A C 1
ATOM 641 O O . VAL A 1 80 ? -6.616 -5.937 -4.580 1.00 90.25 80 VAL A O 1
ATOM 644 N N . THR A 1 81 ? -4.762 -7.134 -4.987 1.00 90.31 81 THR A N 1
ATOM 645 C CA . THR A 1 81 ? -5.120 -8.225 -4.062 1.00 90.31 81 THR A CA 1
ATOM 646 C C . THR A 1 81 ? -5.202 -7.731 -2.620 1.00 90.31 81 THR A C 1
ATOM 648 O O . THR A 1 81 ? -6.202 -7.997 -1.952 1.00 90.31 81 THR A O 1
ATOM 651 N N . LEU A 1 82 ? -4.236 -6.928 -2.158 1.00 87.94 82 LEU A N 1
ATOM 652 C CA . LEU A 1 82 ? -4.299 -6.294 -0.837 1.00 87.94 82 LEU A CA 1
ATOM 653 C C . LEU A 1 82 ? -5.530 -5.396 -0.699 1.00 87.94 82 LEU A C 1
ATOM 655 O O . LEU A 1 82 ? -6.286 -5.529 0.261 1.00 87.94 82 LEU A O 1
ATOM 659 N N . SER A 1 83 ? -5.783 -4.529 -1.679 1.00 86.44 83 SER A N 1
ATOM 660 C CA . SER A 1 83 ? -6.953 -3.643 -1.658 1.00 86.44 83 SER A CA 1
ATOM 661 C C . SER A 1 83 ? -8.257 -4.440 -1.580 1.00 86.44 83 SER A C 1
ATOM 663 O O . SER A 1 83 ? -9.147 -4.088 -0.807 1.00 86.44 83 SER A O 1
ATOM 665 N N . SER A 1 84 ? -8.352 -5.553 -2.313 1.00 87.75 84 SER A N 1
ATOM 666 C CA . SER A 1 84 ? -9.507 -6.452 -2.273 1.00 87.75 84 SER A CA 1
ATOM 667 C C . SER A 1 84 ? -9.662 -7.152 -0.923 1.00 87.75 84 SER A C 1
ATOM 669 O O . SER A 1 84 ? -10.785 -7.272 -0.439 1.00 87.75 84 SER A O 1
ATOM 671 N N . LEU A 1 85 ? -8.569 -7.614 -0.309 1.00 87.06 85 LEU A N 1
ATOM 672 C CA . LEU A 1 85 ? -8.600 -8.269 1.004 1.00 87.06 85 LEU A CA 1
ATOM 673 C C . LEU A 1 85 ? -9.080 -7.317 2.103 1.00 87.06 85 LEU A C 1
ATOM 675 O O . LEU A 1 85 ? -9.829 -7.722 2.990 1.00 87.06 85 LEU A O 1
ATOM 679 N N . TYR A 1 86 ? -8.681 -6.049 2.021 1.00 81.88 86 TYR A N 1
ATOM 680 C CA . TYR A 1 86 ? -9.071 -5.018 2.980 1.00 81.88 86 TYR A CA 1
ATOM 681 C C . TYR A 1 86 ? -10.383 -4.305 2.642 1.00 81.88 86 TYR A C 1
ATOM 683 O O . TYR A 1 86 ? -10.838 -3.468 3.420 1.00 81.88 86 TYR A O 1
ATOM 691 N N . GLY A 1 87 ? -10.998 -4.609 1.496 1.00 83.88 87 GLY A N 1
ATOM 692 C CA . GLY A 1 87 ? -12.196 -3.909 1.033 1.00 83.88 87 GLY A CA 1
ATOM 693 C C . GLY A 1 87 ? -11.962 -2.416 0.776 1.00 83.88 87 GLY A C 1
ATOM 694 O O . GLY A 1 87 ? -12.894 -1.620 0.896 1.00 83.88 87 GLY A O 1
ATOM 695 N N . LEU A 1 88 ? -10.727 -2.022 0.446 1.00 81.69 88 LEU A N 1
ATOM 696 C CA . LEU A 1 88 ? -10.386 -0.638 0.131 1.00 81.69 88 LEU A CA 1
ATOM 697 C C . LEU A 1 88 ? -10.944 -0.282 -1.248 1.00 81.69 88 LEU A C 1
ATOM 699 O O . LEU A 1 88 ? -10.685 -0.959 -2.245 1.00 81.69 88 LEU A O 1
ATOM 703 N N . ALA A 1 89 ? -11.702 0.812 -1.324 1.00 76.56 89 ALA A N 1
ATOM 704 C CA . ALA A 1 89 ? -12.105 1.360 -2.607 1.00 76.56 89 ALA A CA 1
ATOM 705 C C . ALA A 1 89 ? -10.853 1.901 -3.313 1.00 76.56 89 ALA A C 1
ATOM 707 O O . ALA A 1 89 ? -10.192 2.793 -2.789 1.00 76.56 89 ALA A O 1
ATOM 708 N N . GLY A 1 90 ? -10.544 1.413 -4.520 1.00 69.56 90 GLY A N 1
ATOM 709 C CA . GLY A 1 90 ? -9.396 1.855 -5.336 1.00 69.56 90 GLY A CA 1
ATOM 710 C C . GLY A 1 90 ? -9.489 3.298 -5.857 1.00 69.56 90 GLY A C 1
ATOM 711 O O . GLY A 1 90 ? -8.986 3.607 -6.933 1.00 69.56 90 GLY A O 1
ATOM 712 N N . ARG A 1 91 ? -10.205 4.171 -5.143 1.00 61.12 91 ARG A N 1
ATOM 713 C CA . ARG A 1 91 ? -10.442 5.579 -5.456 1.00 61.12 91 ARG A CA 1
ATOM 714 C C . ARG A 1 91 ? -10.174 6.409 -4.206 1.00 61.12 91 ARG A C 1
ATOM 716 O O . ARG A 1 91 ? -11.088 6.985 -3.627 1.00 61.12 91 ARG A O 1
ATOM 723 N N . GLN A 1 92 ? -8.923 6.441 -3.776 1.00 40.06 92 GLN A N 1
ATOM 724 C CA . GLN A 1 92 ? -8.484 7.433 -2.806 1.00 40.06 92 GLN A CA 1
ATOM 725 C C . GLN A 1 92 ? -7.135 7.977 -3.262 1.00 40.06 92 GLN A C 1
ATOM 727 O O . GLN A 1 92 ? -6.076 7.468 -2.919 1.00 40.06 92 GLN A O 1
ATOM 732 N N . THR A 1 93 ? -7.211 8.962 -4.152 1.00 36.25 93 THR A N 1
ATOM 733 C CA . THR A 1 93 ? -6.133 9.917 -4.390 1.00 36.25 93 THR A CA 1
ATOM 734 C C . THR A 1 93 ? -6.234 10.954 -3.275 1.00 36.25 93 THR A C 1
ATOM 736 O O . THR A 1 93 ? -7.188 11.736 -3.276 1.00 36.25 93 THR A O 1
ATOM 739 N N . GLU A 1 94 ? -5.319 10.914 -2.310 1.00 37.00 94 GLU A N 1
ATOM 740 C CA . GLU A 1 94 ? -4.970 12.112 -1.533 1.00 37.00 94 GLU A CA 1
ATOM 741 C C . GLU A 1 94 ? -3.863 12.887 -2.250 1.00 37.00 94 GLU A C 1
ATOM 743 O O . GLU A 1 94 ? -3.002 12.228 -2.881 1.00 37.00 94 GLU A O 1
#

Secondary structure (DSSP, 8-state):
---------------------PPP----TTHHHHHHHHHHTT-------HHHHHTTB------SSSPPPSB-HHHHHHHHHHHHHHT--S----